Protein AF-A0A6P0T816-F1 (afdb_monomer)

Secondary structure (DSSP, 8-state):
--------------TTTHHHHHHS--SHHHHHS-HHHHHHHHHHHHHHHHS----------HHHHHHHHHHHHHHTTSS---S--HHHHHHHHT--HHHHHHHHHHHHHHHHHHHT--

Foldseek 3Di:
DDPDDDDDDDDDDCVPNQVCLCPVDDDPVSVPDDSVVSVVVVVVVVCVVVPPDPPPPDPDDPVLVVLVVVVVCVLVVVDDDPPDDLVNSCVSVVHDSVVSVVSSVVSVVVVVVVVVVD

Solvent-accessible surface area (backbone atoms only — not comparable to full-atom values): 7554 Å² total; per-residue (Å²): 135,84,80,79,78,79,78,85,82,83,90,76,92,52,86,87,44,56,67,54,67,67,60,73,53,88,50,71,69,62,66,71,50,55,69,72,57,52,51,48,51,56,48,53,56,50,47,61,72,65,46,74,74,82,74,76,81,73,86,70,52,73,66,55,51,50,51,52,50,54,49,49,33,45,75,70,60,78,37,81,86,84,78,77,50,67,59,61,51,18,64,73,70,76,42,58,54,66,59,54,50,50,52,52,49,52,58,49,53,52,51,58,53,57,65,73,74,110

Nearest PDB structures (foldseek):
  5zjt-assembly1_B  TM=5.105E-01  e=6.336E+00  Drosophila melanogaster
  1x2n-assembly1_A  TM=4.349E-01  e=3.938E+00  Homo sapiens
  4uus-assembly2_F  TM=4.353E-01  e=5.301E+00  Drosophila melanogaster
  6fqp-assembly1_B  TM=4.776E-01  e=8.037E+00  Homo sapiens

pLDDT: mean 77.01, std 13.69, range [40.81, 94.81]

Sequence (118 aa):
MVKKQQVERTTVPIEGLKERIETCRSDSAWKALAISQKCRILIEERLDEIAPEPHQIVELERDQLNQITEFLKLLMGTRKRNGISLVEVASLLGIEVEDLNALQKYVRDCRQSEEKVK

Structure (mmCIF, N/CA/C/O backbone):
data_AF-A0A6P0T816-F1
#
_entry.id   AF-A0A6P0T816-F1
#
loop_
_atom_site.group_PDB
_atom_site.id
_atom_site.type_symbol
_atom_site.label_atom_id
_atom_site.label_alt_id
_atom_site.label_comp_id
_atom_site.label_asym_id
_atom_site.label_entity_id
_atom_site.la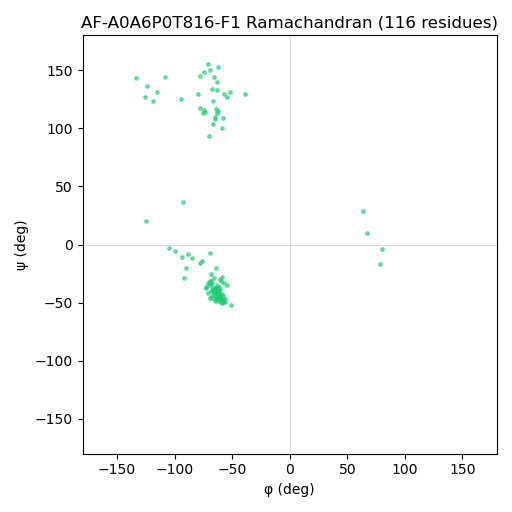bel_seq_id
_atom_site.pdbx_PDB_ins_code
_atom_site.Cartn_x
_atom_site.Cartn_y
_atom_site.Cartn_z
_atom_site.occupancy
_atom_site.B_iso_or_equiv
_atom_site.auth_seq_id
_atom_site.auth_comp_id
_atom_site.auth_asym_id
_atom_site.auth_atom_id
_atom_site.pdbx_PDB_model_num
ATOM 1 N N . MET A 1 1 ? -2.385 29.343 27.377 1.00 40.81 1 MET A N 1
ATOM 2 C CA . MET A 1 1 ? -3.752 28.861 27.074 1.00 40.81 1 MET A CA 1
ATOM 3 C C . MET A 1 1 ? -3.645 27.744 26.047 1.00 40.81 1 MET A C 1
ATOM 5 O O . MET A 1 1 ? -3.234 28.013 24.927 1.00 40.81 1 MET A O 1
ATOM 9 N N . VAL A 1 2 ? -3.922 26.496 26.429 1.00 45.12 2 VAL A N 1
ATOM 10 C CA . VAL A 1 2 ? -3.880 25.352 25.502 1.00 45.12 2 VAL A CA 1
ATOM 11 C C . VAL A 1 2 ? -5.155 25.387 24.658 1.00 45.12 2 VAL A C 1
ATOM 13 O O . VAL A 1 2 ? -6.255 25.319 25.208 1.00 45.12 2 VAL A O 1
ATOM 16 N N . LYS A 1 3 ? -5.026 25.550 23.336 1.00 48.62 3 LYS A N 1
ATOM 17 C CA . LYS A 1 3 ? -6.161 25.460 22.405 1.00 48.62 3 LYS A CA 1
ATOM 18 C C . LYS A 1 3 ? -6.717 24.035 22.474 1.00 48.62 3 LYS A C 1
ATOM 20 O O . LYS A 1 3 ? -6.029 23.094 22.092 1.00 48.62 3 LYS A O 1
ATOM 25 N N . LYS A 1 4 ? -7.944 23.870 22.978 1.00 52.47 4 LYS A N 1
ATOM 26 C CA . LYS A 1 4 ? -8.675 22.599 22.881 1.00 52.47 4 LYS A CA 1
ATOM 2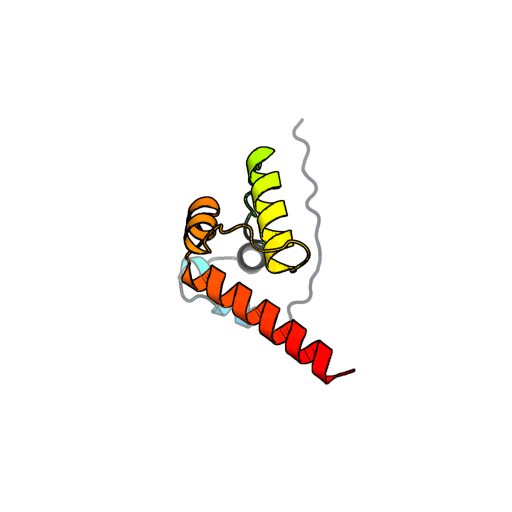7 C C . LYS A 1 4 ? -8.946 22.336 21.402 1.00 52.47 4 LYS A C 1
ATOM 29 O O . LYS A 1 4 ? -9.747 23.039 20.794 1.00 52.47 4 LYS A O 1
ATOM 34 N N . GLN A 1 5 ? -8.238 21.370 20.830 1.00 62.28 5 GLN A N 1
ATOM 35 C CA . GLN A 1 5 ? -8.460 20.907 19.467 1.00 62.28 5 GLN A CA 1
ATOM 36 C C . GLN A 1 5 ? -9.867 20.297 19.411 1.00 62.28 5 GLN A C 1
ATOM 38 O O . GLN A 1 5 ? -10.187 19.376 20.164 1.00 62.28 5 GLN A O 1
ATOM 43 N N . GLN A 1 6 ? -10.745 20.901 18.617 1.00 61.31 6 GLN A N 1
ATOM 44 C CA . GLN A 1 6 ? -12.137 20.492 18.512 1.00 61.31 6 GLN A CA 1
ATOM 45 C C . GLN A 1 6 ? -12.183 19.193 17.702 1.00 61.31 6 GLN A C 1
ATOM 47 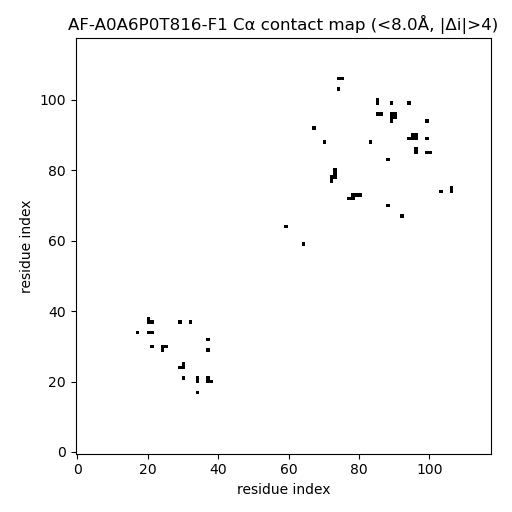O O . GLN A 1 6 ? -11.763 19.164 16.551 1.00 61.31 6 GLN A O 1
ATOM 52 N N . VAL A 1 7 ? -12.614 18.104 18.336 1.00 76.38 7 VAL A N 1
ATOM 53 C CA . VAL A 1 7 ? -12.713 16.789 17.692 1.00 76.38 7 VAL A CA 1
ATOM 54 C C . VAL A 1 7 ? -13.942 16.798 16.786 1.00 76.38 7 VAL A C 1
ATOM 56 O O . VAL A 1 7 ? -15.064 16.887 17.291 1.00 76.38 7 VAL A O 1
ATOM 59 N N . GLU A 1 8 ? -13.747 16.725 15.470 1.00 81.81 8 GLU A N 1
ATOM 60 C CA . GLU A 1 8 ? -14.841 16.489 14.524 1.00 81.81 8 GLU A CA 1
ATOM 61 C C . GLU A 1 8 ? -15.458 15.110 14.781 1.00 81.81 8 GLU A C 1
ATOM 63 O O . GLU A 1 8 ? -14.757 14.118 14.988 1.00 81.81 8 GLU A O 1
ATOM 68 N N . ARG A 1 9 ? -16.792 15.055 14.830 1.00 82.81 9 ARG A N 1
ATOM 69 C CA . ARG A 1 9 ? -17.543 13.827 15.106 1.00 82.81 9 ARG A CA 1
ATOM 70 C C . ARG A 1 9 ? -18.422 13.518 13.910 1.00 82.81 9 ARG A C 1
ATOM 72 O O . ARG A 1 9 ? -19.283 14.318 13.560 1.00 82.81 9 ARG A O 1
ATOM 79 N N . THR A 1 10 ? -18.251 12.323 13.366 1.00 84.69 10 THR A N 1
ATOM 80 C CA . THR A 1 10 ? -19.093 11.782 12.299 1.00 84.69 10 THR A CA 1
ATOM 81 C C . THR A 1 10 ? -19.838 10.573 12.841 1.00 84.69 10 THR A C 1
ATOM 83 O O . THR A 1 10 ? -19.240 9.708 13.481 1.00 84.69 10 THR A O 1
ATOM 86 N N . THR A 1 11 ? -21.152 10.524 12.621 1.00 88.81 11 THR A N 1
ATOM 87 C CA . THR A 1 11 ? -21.980 9.377 13.017 1.00 88.81 11 THR A CA 1
ATOM 88 C C . THR A 1 11 ? -22.110 8.440 11.829 1.00 88.81 11 THR A C 1
ATOM 90 O O . THR A 1 11 ? -22.522 8.871 10.756 1.00 88.81 11 THR A O 1
ATOM 93 N N . VAL A 1 12 ? -21.761 7.170 12.023 1.00 86.31 12 VAL A N 1
ATOM 94 C CA . VAL A 1 12 ? -21.826 6.140 10.983 1.00 86.31 12 VAL A CA 1
ATOM 95 C C . VAL A 1 12 ? -22.654 4.966 11.512 1.00 86.31 12 VAL A C 1
ATOM 97 O O . VAL A 1 12 ? -22.348 4.475 12.602 1.00 86.31 12 VAL A O 1
ATOM 100 N N . PRO A 1 13 ? -23.698 4.521 10.790 1.00 90.25 13 PRO A N 1
ATOM 101 C CA . PRO A 1 13 ? -24.436 3.313 11.144 1.00 90.25 13 PRO A CA 1
ATOM 102 C C . PRO A 1 13 ? -23.548 2.078 10.950 1.00 90.25 13 PRO A C 1
ATOM 104 O O . PRO A 1 13 ? -22.863 1.946 9.937 1.00 90.25 13 PRO A O 1
ATOM 107 N N . ILE A 1 14 ? -23.540 1.183 11.940 1.00 88.25 14 ILE A N 1
ATOM 108 C CA . ILE A 1 14 ? -22.693 -0.024 11.957 1.00 88.25 14 ILE A CA 1
ATOM 109 C C . ILE A 1 14 ? -23.506 -1.313 12.140 1.00 88.25 14 ILE A C 1
ATOM 111 O O . ILE A 1 14 ? -22.962 -2.337 12.574 1.00 88.25 14 ILE A O 1
ATOM 115 N N . GLU A 1 15 ? -24.811 -1.287 11.844 1.00 89.56 15 GLU A N 1
ATOM 116 C CA . GLU A 1 15 ? -25.643 -2.491 11.834 1.00 89.56 15 GLU A CA 1
ATOM 117 C C . GLU A 1 15 ? -24.997 -3.591 10.966 1.00 89.56 15 GLU A C 1
ATOM 119 O O . GLU A 1 15 ? -24.529 -3.350 9.856 1.00 89.56 15 GLU A O 1
ATOM 124 N N . GLY A 1 16 ? -24.902 -4.811 11.505 1.00 88.50 16 GLY A N 1
ATOM 125 C CA . GLY A 1 16 ? -24.256 -5.957 10.843 1.00 88.50 16 GLY A CA 1
ATOM 126 C C . GLY A 1 16 ? -22.718 -5.974 10.881 1.00 88.50 16 GLY A C 1
ATOM 127 O O . GLY A 1 16 ? -22.117 -7.031 10.695 1.00 88.50 16 GLY A O 1
ATOM 128 N N . LEU A 1 17 ? -22.059 -4.849 11.180 1.00 91.31 17 LEU A N 1
ATOM 129 C CA . LEU A 1 17 ? -20.598 -4.786 11.339 1.00 91.31 17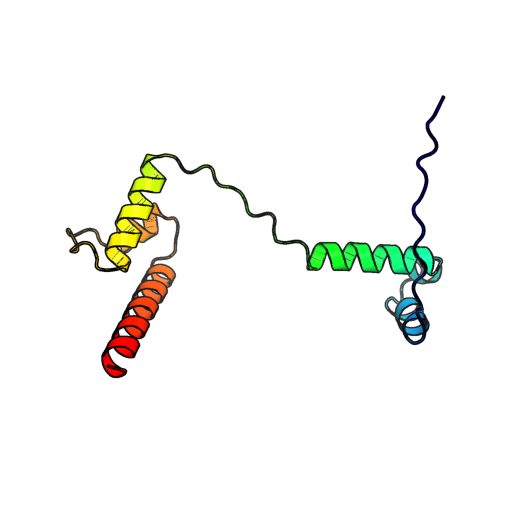 LEU A CA 1
ATOM 130 C C . LEU A 1 17 ? -20.159 -4.992 12.789 1.00 91.31 17 LEU A C 1
ATOM 132 O O . LEU A 1 17 ? -19.078 -5.522 13.029 1.00 91.31 17 LEU A O 1
ATOM 136 N N . LYS A 1 18 ? -21.003 -4.615 13.754 1.00 91.94 18 LYS A N 1
ATOM 137 C CA . LYS A 1 18 ? -20.684 -4.667 15.188 1.00 91.94 18 LYS A CA 1
ATOM 138 C C . LYS A 1 18 ? -20.142 -6.024 15.647 1.00 91.94 18 LYS A C 1
ATOM 140 O O . LYS A 1 18 ? -19.078 -6.076 16.248 1.00 91.94 18 LYS A O 1
ATOM 145 N N . GLU A 1 19 ? -20.844 -7.114 15.350 1.00 92.00 19 GLU A N 1
ATOM 146 C CA . GLU A 1 19 ? -20.430 -8.458 15.776 1.00 92.00 19 GLU A CA 1
ATOM 147 C C . GLU A 1 19 ? -19.098 -8.874 15.142 1.00 92.00 19 GLU A C 1
ATOM 149 O O . GLU A 1 19 ? -18.218 -9.409 15.818 1.00 92.00 19 GLU A O 1
ATOM 154 N N . ARG A 1 20 ? -18.909 -8.543 13.861 1.00 94.19 20 ARG A N 1
ATOM 155 C CA . ARG A 1 20 ? -17.659 -8.800 13.138 1.00 94.19 20 ARG A CA 1
ATOM 156 C C . ARG A 1 20 ? -16.491 -8.023 13.744 1.00 94.19 20 ARG A C 1
ATOM 158 O O . ARG A 1 20 ? -15.412 -8.579 13.884 1.00 94.19 20 ARG A O 1
ATOM 165 N N . ILE A 1 21 ? -16.704 -6.766 14.136 1.00 93.75 21 ILE A N 1
ATOM 166 C CA . ILE A 1 21 ? -15.684 -5.927 14.788 1.00 93.75 21 ILE A CA 1
ATOM 167 C C . ILE A 1 21 ? -15.324 -6.481 16.175 1.00 93.75 21 ILE A C 1
ATOM 169 O O . ILE A 1 21 ? -14.156 -6.509 16.557 1.00 93.75 21 ILE A O 1
ATOM 173 N N . GLU A 1 22 ? -16.309 -6.951 16.938 1.00 92.31 22 GLU A N 1
ATOM 174 C CA . GLU A 1 22 ? -16.079 -7.508 18.276 1.00 92.31 22 GLU A CA 1
ATOM 175 C C . GLU A 1 22 ? -15.296 -8.828 18.242 1.00 92.31 22 GLU A C 1
ATOM 177 O O . GLU A 1 22 ? -14.493 -9.086 19.139 1.00 92.31 22 GLU A O 1
ATOM 182 N N . THR A 1 23 ? -15.497 -9.637 17.197 1.00 93.00 23 THR A N 1
ATOM 183 C CA . THR A 1 23 ? -14.962 -11.005 17.086 1.00 93.00 23 THR A CA 1
ATOM 184 C C . THR A 1 23 ? -13.776 -11.155 16.134 1.00 93.00 23 THR A C 1
ATOM 186 O O . THR A 1 23 ? -13.216 -12.246 16.046 1.00 93.00 23 THR A O 1
ATOM 189 N N . CYS A 1 24 ? -13.346 -10.092 15.444 1.00 92.31 24 CYS A N 1
ATOM 190 C CA . CYS A 1 24 ? -12.282 -10.191 14.438 1.00 92.31 24 CYS A CA 1
ATOM 191 C C . CYS A 1 24 ? -10.913 -10.596 15.004 1.00 92.31 24 CYS A C 1
ATOM 193 O O . CYS A 1 24 ? -10.075 -11.085 14.248 1.00 92.31 24 CYS A O 1
ATOM 195 N N . ARG A 1 25 ? -10.677 -10.417 16.310 1.00 93.75 25 ARG A N 1
ATOM 196 C CA . ARG A 1 25 ? -9.461 -10.875 16.989 1.00 93.75 25 ARG A CA 1
ATOM 197 C C . ARG A 1 25 ? -9.797 -11.588 18.289 1.00 93.75 25 ARG A C 1
ATOM 199 O O . ARG A 1 25 ? -10.725 -11.219 19.010 1.00 93.75 25 ARG A O 1
ATOM 206 N N . SER A 1 26 ? -9.030 -12.631 18.585 1.00 91.19 26 SER A N 1
ATOM 207 C CA . SER A 1 26 ? -9.262 -13.513 19.731 1.00 91.19 26 SER A CA 1
ATOM 208 C C . SER A 1 26 ? -8.481 -13.122 20.9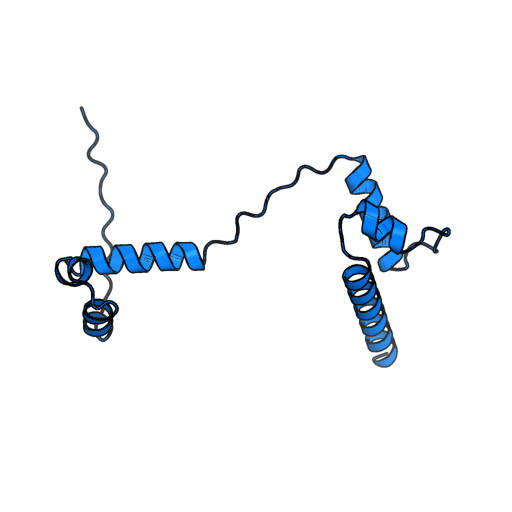87 1.00 91.19 26 SER A C 1
ATOM 210 O O . SER A 1 26 ? -8.745 -13.689 22.054 1.00 91.19 26 SER A O 1
ATOM 212 N N . ASP A 1 27 ? -7.531 -12.193 20.877 1.00 94.31 27 ASP A N 1
ATOM 213 C CA . ASP A 1 27 ? -6.636 -11.811 21.964 1.00 94.31 27 ASP A CA 1
ATOM 214 C C . ASP A 1 27 ? -7.350 -11.017 23.072 1.00 94.31 27 ASP A C 1
ATOM 216 O O . ASP A 1 27 ? -8.412 -10.412 22.893 1.00 94.31 27 ASP A O 1
ATOM 220 N N . SER A 1 28 ? -6.778 -11.074 24.275 1.00 90.62 28 SER A N 1
ATOM 221 C CA . SER A 1 28 ? -7.349 -10.437 25.464 1.00 90.62 28 SER A CA 1
ATOM 222 C C . SER A 1 28 ? -7.300 -8.912 25.395 1.00 90.62 28 SER A C 1
ATOM 224 O O . SER A 1 28 ? -8.213 -8.264 25.910 1.00 90.62 28 SER A O 1
ATOM 226 N N . ALA A 1 29 ? -6.286 -8.342 24.737 1.00 92.50 29 ALA A N 1
ATOM 227 C CA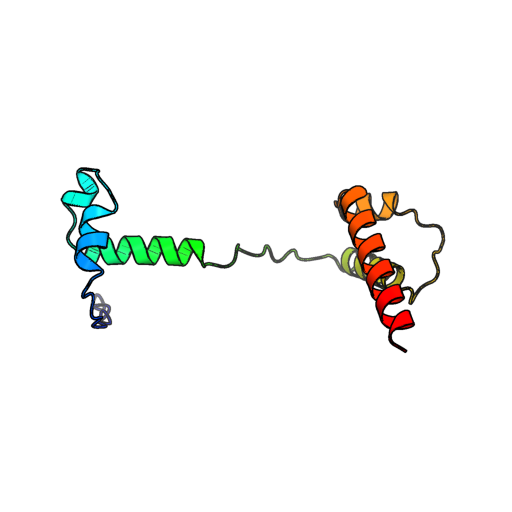 . ALA A 1 29 ? -6.177 -6.904 24.535 1.00 92.50 29 ALA A CA 1
ATOM 228 C C . ALA A 1 29 ? -7.328 -6.393 23.660 1.00 92.50 29 ALA A C 1
ATOM 230 O O . ALA A 1 29 ? -7.998 -5.437 24.045 1.00 92.50 29 ALA A O 1
ATOM 231 N N . TRP A 1 30 ? -7.650 -7.080 22.561 1.00 94.81 30 TRP A N 1
ATOM 232 C CA . TRP A 1 30 ? -8.785 -6.738 21.709 1.00 94.81 30 TRP A CA 1
ATOM 233 C C . TRP A 1 30 ? -10.108 -6.786 22.464 1.00 94.81 30 TRP A C 1
ATOM 235 O O . TRP A 1 30 ? -10.894 -5.842 22.411 1.00 94.81 30 TRP A O 1
ATOM 245 N N . LYS A 1 31 ? -10.356 -7.853 23.227 1.00 92.50 31 LYS A N 1
ATOM 246 C CA . LYS A 1 31 ? -11.600 -8.004 24.000 1.00 92.50 31 LYS A CA 1
ATOM 247 C C . LYS A 1 31 ? -11.806 -6.898 25.038 1.00 92.50 31 LYS A C 1
ATOM 249 O O . LYS A 1 31 ? -12.950 -6.555 25.314 1.00 92.50 31 LYS A O 1
ATOM 254 N N . ALA A 1 32 ? -10.728 -6.332 25.578 1.00 93.56 32 ALA A N 1
ATOM 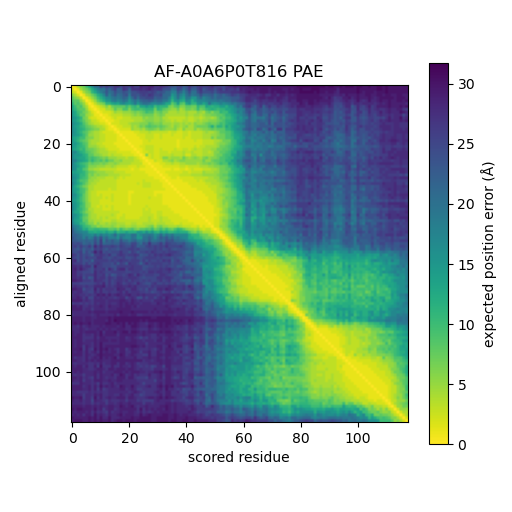255 C CA . ALA A 1 32 ? -10.790 -5.249 26.557 1.00 93.56 32 ALA A CA 1
ATOM 256 C C . ALA A 1 32 ? -11.080 -3.864 25.942 1.00 93.56 32 ALA A C 1
ATOM 258 O O . ALA A 1 32 ? -11.440 -2.937 26.670 1.00 93.56 32 ALA A O 1
ATOM 259 N N . LEU A 1 33 ? -10.923 -3.693 24.624 1.00 94.44 33 LEU A N 1
ATOM 260 C CA . LEU A 1 33 ? -11.115 -2.403 23.961 1.00 94.44 33 LEU A CA 1
ATOM 261 C C . LEU A 1 33 ? -12.597 -2.070 23.756 1.00 94.44 33 LEU A C 1
ATOM 263 O O . LEU A 1 33 ? -13.417 -2.923 23.422 1.00 94.44 33 LEU A O 1
ATOM 267 N N . ALA A 1 34 ? -12.925 -0.783 23.870 1.00 94.00 34 ALA A N 1
ATOM 268 C CA . ALA A 1 34 ? -14.227 -0.269 23.463 1.00 94.00 34 ALA A CA 1
ATOM 269 C C . ALA A 1 34 ? -14.383 -0.315 21.934 1.00 94.00 34 ALA A C 1
ATOM 271 O O . ALA A 1 34 ? -13.417 -0.107 21.197 1.00 94.00 34 ALA A O 1
ATOM 272 N N . ILE A 1 35 ? -15.617 -0.484 21.451 1.00 90.88 35 ILE A N 1
ATOM 273 C CA . ILE A 1 35 ? -15.916 -0.565 20.012 1.00 90.88 35 ILE A CA 1
ATOM 274 C C . ILE A 1 35 ? -15.387 0.630 19.207 1.00 90.88 35 ILE A C 1
ATOM 276 O O . ILE A 1 35 ? -14.917 0.461 18.091 1.00 90.88 35 ILE A O 1
ATOM 280 N N . SER A 1 36 ? -15.385 1.835 19.783 1.00 90.44 36 SER A N 1
ATOM 281 C CA . SER A 1 36 ? -14.845 3.032 19.129 1.00 90.44 36 SER A CA 1
ATOM 282 C C . SER A 1 36 ? -13.338 2.942 18.877 1.00 90.44 36 SER A C 1
ATOM 284 O O . SER A 1 36 ? -12.871 3.382 17.830 1.00 90.44 36 SER A O 1
ATOM 286 N N . GLN A 1 37 ? -12.585 2.346 19.806 1.00 93.00 37 GLN A N 1
ATOM 287 C CA . GLN A 1 37 ? -11.149 2.102 19.647 1.00 93.00 37 GLN A CA 1
ATOM 288 C C . GLN A 1 37 ? -10.898 1.005 18.615 1.00 93.00 37 GLN A C 1
ATOM 290 O O . GLN A 1 37 ? -10.040 1.165 17.756 1.00 93.00 37 GLN A O 1
ATOM 295 N N . LYS A 1 38 ? -11.703 -0.063 18.640 1.00 94.69 38 LYS A N 1
ATOM 296 C CA . LYS A 1 38 ? -11.650 -1.129 17.631 1.00 94.69 38 LYS A CA 1
ATOM 297 C C . LYS A 1 38 ? -11.877 -0.582 16.224 1.00 94.69 38 LYS A C 1
ATOM 299 O O . LYS A 1 38 ? -11.077 -0.844 15.336 1.00 94.69 38 LYS A O 1
ATOM 304 N N . CYS A 1 39 ? -12.925 0.226 16.034 1.00 92.88 39 CYS A N 1
ATOM 305 C CA . CYS A 1 39 ? -13.202 0.882 14.756 1.00 92.88 39 CYS A CA 1
ATOM 306 C C . CYS A 1 39 ? -12.027 1.750 14.308 1.00 92.88 39 CYS A C 1
ATOM 308 O O . CYS A 1 39 ? -11.645 1.690 13.147 1.00 92.88 39 CYS A O 1
ATOM 310 N N . ARG A 1 40 ? -11.444 2.535 15.221 1.00 92.12 40 ARG A N 1
ATOM 311 C CA . ARG A 1 40 ? -10.297 3.386 14.907 1.00 92.12 40 ARG A CA 1
ATOM 312 C C . ARG A 1 40 ? -9.102 2.573 14.409 1.00 92.12 40 ARG A C 1
ATOM 314 O O . ARG A 1 40 ? -8.583 2.898 13.353 1.00 92.12 40 ARG A O 1
ATOM 321 N N . ILE A 1 41 ? -8.732 1.510 15.123 1.00 94.62 41 ILE A N 1
ATOM 322 C CA . ILE A 1 41 ? -7.607 0.639 14.750 1.00 94.62 41 ILE A CA 1
ATOM 323 C C . ILE A 1 41 ? -7.842 0.016 13.371 1.00 94.62 41 ILE A C 1
ATOM 325 O O . ILE A 1 41 ? -6.977 0.095 12.511 1.00 94.62 41 ILE A O 1
ATOM 329 N N . LEU A 1 42 ? -9.034 -0.539 13.129 1.00 94.69 42 LEU A N 1
ATOM 330 C CA . LEU A 1 42 ? -9.359 -1.156 11.836 1.00 94.69 42 LEU A CA 1
ATOM 331 C C . LEU A 1 42 ? -9.344 -0.147 10.682 1.00 94.69 42 LEU A C 1
ATOM 333 O O . LEU A 1 42 ? -8.986 -0.498 9.563 1.00 94.69 42 LEU A O 1
ATOM 337 N N . ILE A 1 43 ? -9.762 1.096 10.936 1.00 93.50 43 ILE A N 1
ATOM 338 C CA . ILE A 1 43 ? -9.702 2.166 9.937 1.00 93.50 43 ILE A CA 1
ATOM 339 C C . ILE A 1 43 ? -8.248 2.551 9.662 1.00 93.50 43 ILE A C 1
ATOM 341 O O . ILE A 1 43 ? -7.893 2.670 8.498 1.00 93.50 43 ILE A O 1
ATOM 345 N N . GLU A 1 44 ? -7.423 2.730 10.696 1.00 94.19 44 GLU A N 1
ATOM 346 C CA . GLU A 1 44 ? -5.997 3.059 10.551 1.00 94.19 44 GLU A CA 1
ATOM 347 C C . GLU A 1 44 ? -5.271 1.973 9.743 1.00 94.19 44 GLU A C 1
ATOM 349 O O . GLU A 1 44 ? -4.684 2.277 8.711 1.00 94.19 44 GLU A O 1
ATOM 354 N N . GLU A 1 45 ? -5.444 0.701 10.103 1.00 93.38 45 GLU A N 1
ATOM 355 C CA . GLU A 1 45 ? -4.865 -0.427 9.362 1.00 93.38 45 GLU A CA 1
ATOM 356 C C . GLU A 1 45 ? -5.337 -0.468 7.905 1.00 93.38 45 GLU A C 1
ATOM 358 O O . GLU A 1 45 ? -4.545 -0.675 6.988 1.00 93.38 45 GLU A O 1
ATOM 363 N N . ARG A 1 46 ? -6.631 -0.226 7.660 1.00 93.94 46 ARG A N 1
ATOM 364 C CA . ARG A 1 46 ? -7.154 -0.222 6.293 1.00 93.94 46 ARG A CA 1
ATOM 365 C C . ARG A 1 46 ? -6.645 0.970 5.484 1.00 93.94 46 ARG A C 1
ATOM 367 O O . ARG A 1 46 ? -6.486 0.849 4.272 1.00 93.94 46 ARG A O 1
ATOM 374 N N . LEU A 1 47 ? -6.421 2.115 6.123 1.00 91.19 47 LEU A N 1
ATOM 375 C CA . LEU A 1 47 ? -5.809 3.272 5.478 1.00 91.19 47 LEU A CA 1
ATOM 376 C C . LEU A 1 47 ? -4.355 2.985 5.118 1.00 91.19 47 LEU A C 1
ATOM 378 O O . LEU A 1 47 ? -3.963 3.350 4.017 1.00 91.19 47 LEU A O 1
ATOM 382 N N . ASP A 1 48 ? -3.609 2.285 5.969 1.00 89.94 48 ASP A N 1
ATOM 383 C CA . ASP A 1 48 ? -2.235 1.870 5.670 1.00 89.94 48 ASP A CA 1
ATOM 384 C C . ASP A 1 48 ? -2.180 0.876 4.497 1.00 89.94 48 ASP A C 1
ATOM 386 O O . ASP A 1 48 ? -1.310 0.983 3.640 1.00 89.94 48 ASP A O 1
ATOM 390 N N . GLU A 1 49 ? -3.148 -0.041 4.388 1.00 87.50 49 GLU A N 1
ATOM 391 C CA . GLU A 1 49 ? -3.256 -0.961 3.243 1.00 87.50 49 GLU A CA 1
ATOM 392 C C . GLU A 1 49 ? -3.643 -0.274 1.921 1.00 87.50 49 GLU A C 1
ATOM 394 O O . GLU A 1 49 ? -3.315 -0.771 0.844 1.00 87.50 49 GLU A O 1
ATOM 399 N N . ILE A 1 50 ? -4.432 0.807 1.981 1.00 88.81 50 ILE A N 1
ATOM 400 C CA . ILE A 1 50 ? -4.876 1.561 0.793 1.00 88.81 50 ILE A CA 1
ATOM 401 C C . ILE A 1 50 ? -3.886 2.679 0.451 1.00 88.81 50 ILE A C 1
ATOM 403 O O . ILE A 1 50 ? -3.898 3.180 -0.678 1.00 88.81 50 ILE A O 1
ATOM 407 N N . ALA A 1 51 ? -3.054 3.096 1.407 1.00 81.38 51 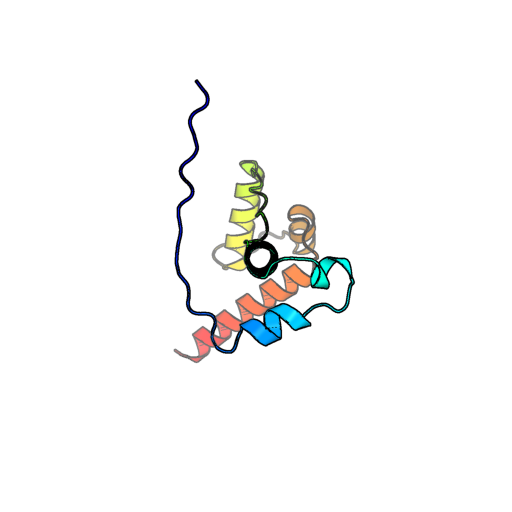ALA A N 1
ATOM 408 C CA . ALA A 1 51 ? -2.064 4.128 1.192 1.00 81.38 51 ALA A CA 1
ATOM 409 C C . ALA A 1 51 ? -1.199 3.723 -0.009 1.00 81.38 51 ALA A C 1
ATOM 411 O O . ALA A 1 51 ? -0.690 2.601 -0.050 1.00 81.38 51 ALA A O 1
ATOM 412 N N . PRO A 1 52 ? -1.054 4.597 -1.020 1.00 71.88 52 PRO A N 1
ATOM 413 C CA . PRO A 1 52 ? -0.115 4.323 -2.088 1.00 71.88 52 PRO A CA 1
ATOM 414 C C . PRO A 1 52 ? 1.255 4.131 -1.441 1.00 71.88 52 PRO A C 1
ATOM 416 O O . PRO A 1 52 ? 1.667 4.975 -0.640 1.00 71.88 52 PRO A O 1
ATOM 419 N N . GLU A 1 53 ? 1.937 3.035 -1.793 1.00 69.12 53 GLU A N 1
ATOM 420 C CA . GLU A 1 53 ? 3.356 2.839 -1.484 1.00 69.12 53 GLU A CA 1
ATOM 421 C C . GLU A 1 53 ? 4.061 4.188 -1.662 1.00 69.12 53 GLU A C 1
ATOM 423 O O . GLU A 1 53 ? 3.813 4.853 -2.681 1.00 69.12 53 GLU A O 1
ATOM 428 N N . PRO A 1 54 ? 4.857 4.661 -0.690 1.00 56.97 54 PRO A N 1
ATOM 429 C CA . PRO A 1 54 ? 5.552 5.926 -0.825 1.00 56.97 54 PRO A CA 1
ATOM 430 C C . PRO A 1 54 ? 6.435 5.824 -2.065 1.00 56.97 54 PRO A C 1
ATOM 432 O O . PRO A 1 54 ? 7.493 5.198 -2.046 1.00 56.97 54 PRO A O 1
ATOM 435 N N . HIS A 1 55 ? 5.969 6.404 -3.172 1.00 51.78 55 HIS A N 1
ATOM 436 C CA . HIS A 1 55 ? 6.732 6.435 -4.402 1.00 51.78 55 HIS A CA 1
ATOM 437 C C . HIS A 1 55 ? 7.948 7.280 -4.064 1.00 51.78 55 HIS A C 1
ATOM 439 O O . HIS A 1 55 ? 7.822 8.480 -3.809 1.00 51.78 55 HIS A O 1
ATOM 445 N N . GLN A 1 56 ? 9.114 6.644 -3.986 1.00 53.88 56 GLN A N 1
ATOM 446 C CA . GLN A 1 56 ? 10.359 7.378 -3.896 1.00 53.88 56 GLN A CA 1
ATOM 447 C C . GLN A 1 56 ? 10.413 8.262 -5.137 1.00 53.88 56 GLN A C 1
ATOM 449 O O . GLN A 1 56 ? 10.534 7.774 -6.260 1.00 53.88 56 GLN A O 1
ATOM 454 N N . ILE A 1 57 ? 10.252 9.568 -4.941 1.00 54.53 57 ILE A N 1
ATOM 455 C CA . ILE A 1 57 ? 10.546 10.537 -5.985 1.00 54.53 57 ILE A CA 1
ATOM 456 C C . ILE A 1 57 ? 12.065 10.513 -6.107 1.00 54.53 57 ILE A C 1
ATOM 458 O O . ILE A 1 57 ? 12.773 11.143 -5.327 1.00 54.53 57 ILE A O 1
ATOM 462 N N . VAL A 1 58 ? 12.560 9.694 -7.030 1.00 60.81 58 VAL A N 1
ATOM 463 C CA . VAL A 1 58 ? 13.975 9.665 -7.378 1.00 60.81 58 VAL A CA 1
ATOM 464 C C . VAL A 1 58 ? 14.247 10.930 -8.182 1.00 60.81 58 VAL A C 1
ATOM 466 O O . VAL A 1 58 ? 13.709 11.106 -9.277 1.00 60.81 58 VAL A O 1
ATOM 469 N N . GLU A 1 59 ? 15.055 11.834 -7.632 1.00 61.69 59 GLU A N 1
ATOM 470 C CA . GLU A 1 59 ? 15.620 12.932 -8.411 1.00 61.69 59 GLU A CA 1
ATOM 471 C C . GLU A 1 59 ? 16.586 12.333 -9.434 1.00 61.69 59 GLU A C 1
ATOM 473 O O . GLU A 1 59 ? 17.679 11.884 -9.099 1.00 61.69 59 GLU A O 1
ATOM 478 N N . LEU A 1 60 ? 16.146 12.269 -10.690 1.00 66.56 60 LEU A N 1
ATOM 479 C CA . LEU A 1 60 ? 16.990 11.824 -11.790 1.00 66.56 60 LEU A CA 1
ATOM 480 C C . LEU A 1 60 ? 17.891 12.972 -12.227 1.00 66.56 60 LEU A C 1
ATOM 482 O O . LEU A 1 60 ? 17.419 14.071 -12.539 1.00 66.56 60 LEU A O 1
ATOM 486 N N . GLU A 1 61 ? 19.187 12.698 -12.326 1.00 78.75 61 GLU A N 1
ATOM 487 C CA . GLU A 1 61 ? 20.105 13.632 -12.958 1.00 78.75 61 GLU A CA 1
ATOM 488 C C . GLU A 1 61 ? 19.730 13.821 -14.435 1.00 78.75 61 GLU A C 1
ATOM 490 O O . GLU A 1 61 ? 19.169 12.940 -15.097 1.00 78.75 61 GLU A O 1
ATOM 495 N N . ARG A 1 62 ? 20.065 14.988 -14.990 1.00 74.81 62 ARG A N 1
ATOM 496 C CA . ARG A 1 62 ? 19.699 15.350 -16.368 1.00 74.81 62 ARG A CA 1
ATOM 497 C C . ARG A 1 62 ? 20.213 14.338 -17.398 1.00 74.81 62 ARG A C 1
ATOM 499 O O . ARG A 1 62 ? 19.538 14.077 -18.393 1.00 74.81 62 ARG A O 1
ATOM 506 N N . ASP A 1 63 ? 21.369 13.740 -17.133 1.00 72.94 63 ASP A N 1
ATOM 507 C CA . ASP A 1 63 ? 21.968 12.724 -17.994 1.00 72.94 63 ASP A CA 1
ATOM 508 C C . ASP A 1 63 ? 21.226 11.384 -17.918 1.00 72.94 63 ASP A C 1
ATOM 510 O O . ASP A 1 63 ? 21.017 10.748 -18.952 1.00 72.94 63 ASP A O 1
ATOM 514 N N . GLN A 1 64 ? 20.723 10.997 -16.743 1.00 73.31 64 GLN A N 1
ATOM 515 C CA . GLN A 1 64 ? 19.874 9.812 -16.583 1.00 73.31 64 GLN A CA 1
ATOM 516 C C . GLN A 1 64 ? 18.536 9.988 -17.312 1.00 73.31 64 GLN A C 1
ATOM 518 O O . GLN A 1 64 ? 18.089 9.091 -18.028 1.00 73.31 64 GLN A O 1
ATOM 523 N N . LEU A 1 65 ? 17.930 11.177 -17.219 1.00 73.75 65 LEU A N 1
ATOM 524 C CA . LEU A 1 65 ? 16.704 11.502 -17.952 1.00 73.75 65 LEU A CA 1
ATOM 525 C C . LEU A 1 65 ? 16.911 11.429 -19.474 1.00 73.75 65 LEU A C 1
ATOM 527 O O . LEU A 1 65 ? 16.055 10.915 -20.201 1.00 73.75 65 LEU A O 1
ATOM 531 N N . ASN A 1 66 ? 18.062 11.900 -19.962 1.00 73.56 66 ASN A N 1
ATOM 532 C CA . ASN A 1 66 ? 18.430 11.795 -21.373 1.00 73.56 66 ASN A CA 1
ATOM 533 C C . ASN A 1 66 ? 18.601 10.329 -21.804 1.00 73.56 66 ASN A C 1
ATOM 535 O O . ASN A 1 66 ? 18.086 9.940 -22.852 1.00 73.56 66 ASN A O 1
ATOM 539 N N . GLN A 1 67 ? 19.266 9.500 -20.994 1.00 72.31 67 GLN A N 1
ATOM 540 C CA . GLN A 1 67 ? 19.444 8.071 -21.277 1.00 72.31 67 GLN A CA 1
ATOM 541 C C . GLN A 1 67 ? 18.106 7.321 -21.329 1.00 72.31 67 GLN A C 1
ATOM 543 O O . GLN A 1 67 ? 17.854 6.589 -22.289 1.00 72.31 67 GLN A O 1
ATOM 548 N N . ILE A 1 68 ? 17.210 7.564 -20.365 1.00 73.94 68 ILE A N 1
ATOM 549 C CA . ILE A 1 68 ? 15.851 6.998 -20.352 1.00 73.94 68 ILE A CA 1
ATOM 550 C C . ILE A 1 68 ? 15.074 7.447 -21.590 1.00 73.94 68 ILE A C 1
ATOM 552 O O . ILE A 1 68 ? 14.436 6.636 -22.257 1.00 73.94 68 ILE A O 1
ATOM 556 N N . THR A 1 69 ? 15.164 8.727 -21.951 1.00 75.56 69 THR A N 1
ATOM 557 C CA . THR A 1 69 ? 14.498 9.269 -23.141 1.00 75.56 69 THR A CA 1
ATOM 558 C C . THR A 1 69 ? 14.977 8.579 -24.419 1.00 75.56 69 THR A C 1
ATOM 560 O O . THR A 1 69 ? 14.167 8.210 -25.271 1.00 75.56 69 THR A O 1
ATOM 563 N N . GLU A 1 70 ? 16.285 8.371 -24.567 1.00 72.06 70 GLU A N 1
ATOM 564 C CA . GLU A 1 70 ? 16.840 7.675 -25.728 1.00 72.06 70 GLU A CA 1
ATOM 565 C C . GLU A 1 70 ? 16.454 6.197 -25.760 1.00 72.06 70 GLU A C 1
ATOM 567 O O . GLU A 1 70 ? 16.145 5.670 -26.833 1.00 72.06 70 GLU A O 1
ATOM 572 N N . PHE A 1 71 ? 16.379 5.549 -24.599 1.00 71.25 71 PHE A N 1
ATOM 573 C CA . PHE A 1 71 ? 15.874 4.188 -24.491 1.00 71.25 71 PHE A CA 1
ATOM 574 C C . PHE A 1 71 ? 14.393 4.083 -24.883 1.00 71.25 71 PHE A C 1
ATOM 576 O O . PHE A 1 71 ? 14.025 3.215 -25.679 1.00 71.25 71 PHE A O 1
ATOM 583 N N . LEU A 1 72 ? 13.549 5.005 -24.413 1.00 74.12 72 LEU A N 1
ATOM 584 C CA . LEU A 1 72 ? 12.134 5.057 -24.781 1.00 74.12 72 LEU A CA 1
ATOM 585 C C . LEU A 1 72 ? 11.951 5.288 -26.282 1.00 74.12 72 LEU A C 1
ATOM 587 O O . LEU A 1 72 ? 11.141 4.607 -26.902 1.00 74.12 72 LEU A O 1
ATOM 591 N N . LYS A 1 73 ? 12.734 6.173 -26.911 1.00 73.62 73 LYS A N 1
ATOM 592 C CA . LYS A 1 73 ? 12.719 6.344 -28.378 1.00 73.62 73 LYS A CA 1
ATOM 593 C C . LYS A 1 73 ? 13.120 5.065 -29.119 1.00 73.62 73 LYS A C 1
ATOM 595 O O . LYS A 1 73 ? 12.557 4.742 -30.167 1.00 73.62 73 LYS A O 1
ATOM 600 N N . LEU A 1 74 ? 14.073 4.318 -28.567 1.00 72.19 74 LEU A N 1
ATOM 601 C CA . LEU A 1 74 ? 14.505 3.017 -29.076 1.00 72.19 74 LEU A CA 1
ATOM 602 C C . LEU A 1 74 ? 13.392 1.965 -28.995 1.00 72.19 74 LEU A C 1
ATOM 604 O O . LEU A 1 74 ? 13.109 1.294 -29.989 1.00 72.19 74 LEU A O 1
ATOM 608 N N . LEU A 1 75 ? 12.731 1.849 -27.840 1.00 71.00 75 LEU A N 1
ATOM 609 C CA . LEU A 1 75 ? 11.574 0.971 -27.640 1.00 71.00 75 LEU A CA 1
ATOM 610 C C . LEU A 1 75 ? 10.408 1.371 -28.546 1.00 71.00 75 LEU A C 1
ATOM 612 O O . LEU A 1 75 ? 9.806 0.523 -29.206 1.00 71.00 75 LEU A O 1
ATOM 616 N N . MET A 1 76 ? 10.1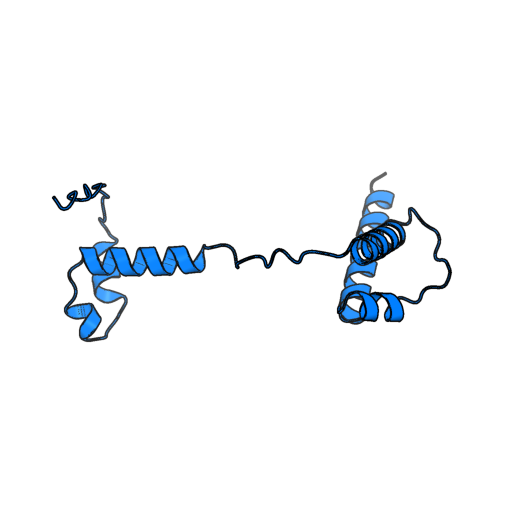25 2.672 -28.641 1.00 69.88 76 MET A N 1
ATOM 617 C CA . MET A 1 76 ? 9.075 3.238 -29.488 1.00 69.88 76 MET A CA 1
ATOM 618 C C . MET A 1 76 ? 9.382 3.135 -30.992 1.00 69.88 76 MET A C 1
ATOM 620 O O . MET A 1 76 ? 8.511 3.393 -31.816 1.00 69.88 76 MET A O 1
ATOM 624 N N . GLY A 1 77 ? 10.585 2.697 -31.379 1.00 67.44 77 GLY A N 1
ATOM 625 C CA . GLY A 1 77 ? 10.985 2.568 -32.782 1.00 67.44 77 GLY A CA 1
ATOM 626 C C . GLY A 1 77 ? 11.106 3.905 -33.517 1.00 67.44 77 GLY A C 1
ATOM 627 O O . GLY A 1 77 ? 11.273 3.914 -34.733 1.00 67.44 77 GLY A O 1
ATOM 628 N N . THR A 1 78 ? 11.050 5.029 -32.797 1.00 69.31 78 THR A N 1
ATOM 629 C CA . THR A 1 78 ? 11.250 6.375 -33.349 1.00 69.31 78 THR A CA 1
ATOM 630 C C . THR A 1 78 ? 12.729 6.667 -33.612 1.00 69.31 78 THR A C 1
ATOM 632 O O . THR A 1 78 ? 13.051 7.595 -34.351 1.00 69.31 78 THR A O 1
ATOM 635 N N . ARG A 1 79 ? 13.641 5.843 -33.070 1.00 63.84 79 ARG A N 1
ATOM 636 C CA . ARG A 1 79 ? 15.082 5.858 -33.356 1.00 63.84 79 ARG A CA 1
ATOM 637 C C . ARG A 1 79 ? 15.561 4.486 -33.850 1.00 63.84 79 ARG A C 1
ATOM 639 O O . ARG A 1 79 ? 15.210 3.455 -33.279 1.00 63.84 79 ARG A O 1
ATOM 646 N N . LYS A 1 80 ? 16.406 4.467 -34.891 1.00 60.56 80 LYS A N 1
ATOM 647 C CA . LYS A 1 80 ? 17.109 3.248 -35.337 1.00 60.56 80 LYS A CA 1
ATOM 648 C C . LYS A 1 80 ? 18.104 2.788 -34.262 1.00 60.56 80 LYS A C 1
ATOM 650 O O . LYS A 1 80 ? 18.725 3.609 -33.593 1.00 60.56 80 LYS A O 1
ATOM 655 N N . ARG A 1 81 ? 18.262 1.470 -34.098 1.00 60.78 81 ARG A N 1
ATOM 656 C CA . ARG A 1 81 ? 19.264 0.884 -33.195 1.00 60.78 81 ARG A CA 1
ATOM 657 C C . ARG A 1 81 ? 20.667 1.263 -33.660 1.00 60.78 81 ARG A C 1
ATOM 659 O O . ARG A 1 81 ? 21.103 0.808 -34.709 1.00 60.78 81 ARG A O 1
ATOM 666 N N . ASN A 1 82 ? 21.374 2.047 -32.850 1.00 60.84 82 ASN A N 1
ATOM 667 C CA . ASN A 1 82 ? 22.760 2.451 -33.101 1.00 60.84 82 ASN A CA 1
ATOM 668 C C . ASN A 1 82 ? 23.768 1.490 -32.436 1.00 60.84 82 ASN A C 1
ATOM 670 O O . ASN A 1 82 ? 24.783 1.928 -31.913 1.00 60.84 82 ASN A O 1
ATOM 674 N N . GLY A 1 83 ? 23.469 0.188 -32.408 1.00 58.38 83 GLY A N 1
ATOM 675 C CA . GLY A 1 83 ? 24.385 -0.836 -31.887 1.00 58.38 83 GLY A CA 1
ATOM 676 C C . GLY A 1 83 ? 24.439 -1.009 -30.364 1.00 58.38 83 GLY A C 1
ATOM 677 O O . GLY A 1 83 ? 25.099 -1.937 -29.920 1.00 58.38 83 GLY A O 1
ATOM 678 N N . ILE A 1 84 ? 23.726 -0.197 -29.572 1.00 60.44 84 ILE A N 1
ATOM 679 C CA . ILE A 1 84 ? 23.632 -0.390 -28.112 1.00 60.44 84 ILE A CA 1
ATOM 680 C C . ILE A 1 84 ? 22.872 -1.691 -27.832 1.00 60.44 84 ILE A C 1
ATOM 682 O O . ILE A 1 84 ? 21.739 -1.876 -28.300 1.00 60.44 84 ILE A O 1
ATOM 686 N N . SER A 1 85 ? 23.507 -2.597 -27.096 1.00 65.62 85 SER A N 1
ATOM 687 C CA . SER A 1 85 ? 22.919 -3.877 -26.718 1.00 65.62 85 SER A CA 1
ATOM 688 C C . SER A 1 85 ? 21.865 -3.684 -25.622 1.00 65.62 85 SER A C 1
ATOM 690 O O . SER A 1 85 ? 21.968 -2.802 -24.775 1.00 65.62 85 SER A O 1
ATOM 692 N N . LEU A 1 86 ? 20.831 -4.529 -25.610 1.00 66.62 86 LEU A N 1
ATOM 693 C CA . LEU A 1 86 ? 19.811 -4.513 -24.547 1.00 66.62 86 LEU A CA 1
ATOM 694 C C . LEU A 1 86 ? 20.417 -4.750 -23.158 1.00 66.62 86 LEU A C 1
ATOM 696 O O . LEU A 1 86 ? 19.887 -4.255 -22.173 1.00 66.62 86 LEU A O 1
ATOM 700 N N . VAL A 1 87 ? 21.538 -5.469 -23.098 1.00 68.69 87 VAL A N 1
ATOM 701 C CA . VAL A 1 87 ? 22.275 -5.761 -21.865 1.00 68.69 87 VAL A CA 1
ATOM 702 C C . VAL A 1 87 ? 22.885 -4.490 -21.274 1.00 68.69 87 VAL A C 1
ATOM 704 O O . VAL A 1 87 ? 22.758 -4.250 -20.078 1.00 68.69 87 VAL A O 1
ATOM 707 N N . GLU A 1 88 ? 23.485 -3.636 -22.107 1.00 66.12 88 GLU A N 1
ATOM 708 C CA . GLU A 1 88 ? 24.032 -2.346 -21.661 1.00 66.12 88 GLU A CA 1
ATOM 709 C C . GLU A 1 88 ? 22.929 -1.417 -21.147 1.00 66.12 88 GLU A C 1
ATOM 711 O O . GLU A 1 88 ? 23.115 -0.727 -20.149 1.00 66.12 88 GLU A O 1
ATOM 716 N N . VAL A 1 89 ? 21.754 -1.435 -21.782 1.00 69.75 89 VAL A N 1
ATOM 717 C CA . VAL A 1 89 ? 20.611 -0.643 -21.310 1.00 69.75 89 VAL A CA 1
ATOM 718 C C . VAL A 1 89 ? 20.070 -1.180 -19.982 1.00 69.75 89 VAL A C 1
ATOM 720 O O . VAL A 1 89 ? 19.834 -0.399 -19.067 1.00 69.75 89 VAL A O 1
ATOM 723 N N . ALA A 1 90 ? 19.908 -2.497 -19.855 1.00 74.56 90 ALA A N 1
ATOM 724 C CA . ALA A 1 90 ? 19.466 -3.140 -18.619 1.00 74.56 90 ALA A CA 1
ATOM 725 C C . ALA A 1 90 ? 20.393 -2.776 -17.445 1.00 74.56 90 ALA A C 1
ATOM 727 O O . ALA A 1 90 ? 19.933 -2.304 -16.406 1.00 74.56 90 ALA A O 1
ATOM 728 N N . SER A 1 91 ? 21.709 -2.860 -17.671 1.00 70.44 91 SER A N 1
ATOM 729 C CA . SER A 1 91 ? 22.725 -2.477 -16.689 1.00 70.44 91 SER A CA 1
ATOM 730 C C . SER A 1 91 ? 22.683 -0.992 -16.312 1.00 70.44 91 SER A C 1
ATOM 732 O O . SER A 1 91 ? 22.905 -0.675 -15.148 1.00 70.44 91 SER A O 1
ATOM 734 N N . LEU A 1 92 ? 22.425 -0.083 -17.259 1.00 67.88 92 LEU A N 1
ATOM 735 C CA . LEU A 1 92 ? 22.327 1.358 -16.983 1.00 67.88 92 LEU A CA 1
ATOM 736 C C . LEU A 1 92 ? 21.066 1.724 -16.197 1.00 67.88 92 LEU A C 1
ATOM 738 O O . LEU A 1 92 ? 21.087 2.655 -15.397 1.00 67.88 92 LEU A O 1
ATOM 742 N N . LEU A 1 93 ? 19.971 1.005 -16.434 1.00 73.00 93 LEU A N 1
ATOM 743 C CA . LEU A 1 93 ? 18.687 1.252 -15.782 1.00 73.00 93 LEU A CA 1
ATOM 744 C C . LEU A 1 93 ? 18.536 0.502 -14.452 1.00 73.00 93 LEU A C 1
ATOM 746 O O . LEU A 1 93 ? 17.566 0.742 -13.740 1.00 73.00 93 LEU A O 1
ATOM 750 N N . GLY A 1 94 ? 19.467 -0.400 -14.123 1.00 75.94 94 GLY A N 1
ATOM 751 C CA . GLY A 1 94 ? 19.348 -1.277 -12.957 1.00 75.94 94 GLY A CA 1
ATOM 752 C C . GLY A 1 94 ? 18.164 -2.242 -13.064 1.00 75.94 94 GLY A C 1
ATOM 753 O O . GLY A 1 94 ? 17.576 -2.603 -12.050 1.00 75.94 94 GLY A O 1
ATOM 754 N N . ILE A 1 95 ? 17.784 -2.613 -14.289 1.00 81.75 95 ILE A N 1
ATOM 755 C CA . ILE A 1 95 ? 16.673 -3.525 -14.579 1.00 81.75 95 ILE A CA 1
ATOM 756 C C . ILE A 1 95 ? 17.269 -4.847 -15.058 1.00 81.75 95 ILE A C 1
ATOM 758 O O . ILE A 1 95 ? 18.257 -4.851 -15.792 1.00 81.75 95 ILE A O 1
ATOM 762 N N . GLU A 1 96 ? 16.653 -5.968 -14.696 1.00 83.56 96 GLU A N 1
ATOM 763 C CA . GLU A 1 96 ? 17.045 -7.269 -15.226 1.00 83.56 96 GLU A CA 1
ATOM 764 C C . GLU A 1 96 ? 16.830 -7.337 -16.747 1.00 83.56 96 GLU A C 1
ATOM 766 O O . GLU A 1 96 ? 15.838 -6.858 -17.307 1.00 83.56 96 GLU A O 1
ATOM 771 N N . VAL A 1 97 ? 17.771 -7.967 -17.452 1.00 77.75 97 VAL A N 1
ATOM 772 C CA . VAL A 1 97 ? 17.715 -8.105 -18.920 1.00 77.75 97 VAL A CA 1
ATOM 773 C C . VAL A 1 97 ? 16.448 -8.856 -19.354 1.00 77.75 97 VAL A C 1
ATOM 775 O O . VAL A 1 97 ? 15.897 -8.601 -20.427 1.00 77.75 97 VAL A O 1
ATOM 778 N N . GLU A 1 98 ? 15.979 -9.778 -18.517 1.00 81.25 98 GLU A N 1
ATOM 779 C CA . GLU A 1 98 ? 14.764 -10.567 -18.720 1.00 81.25 98 GLU A CA 1
ATOM 780 C C . GLU A 1 98 ? 13.511 -9.685 -18.738 1.00 81.25 98 GLU A C 1
ATOM 782 O O . GLU A 1 98 ? 12.722 -9.767 -19.685 1.00 81.25 98 GLU A O 1
ATOM 787 N N . ASP A 1 99 ? 13.389 -8.766 -17.780 1.00 78.44 99 ASP A N 1
ATOM 788 C CA . ASP A 1 99 ? 12.287 -7.803 -17.705 1.00 78.44 99 ASP A CA 1
ATOM 789 C C . ASP A 1 99 ? 12.311 -6.835 -18.892 1.00 78.44 99 ASP A C 1
ATOM 791 O O . ASP A 1 99 ? 11.280 -6.543 -19.507 1.00 78.44 99 ASP A O 1
ATOM 795 N N . LEU A 1 100 ? 13.508 -6.396 -19.294 1.00 79.62 100 LEU A N 1
ATOM 796 C CA . LEU A 1 100 ? 13.677 -5.539 -20.465 1.00 79.62 100 LEU A CA 1
ATOM 797 C C . LEU A 1 100 ? 13.255 -6.244 -21.764 1.00 79.62 100 LEU A C 1
ATOM 799 O O . LEU A 1 100 ? 12.630 -5.640 -22.643 1.00 79.62 100 LEU A O 1
ATOM 803 N N . ASN A 1 101 ? 13.574 -7.534 -21.889 1.00 78.75 101 ASN A N 1
ATOM 804 C CA . ASN A 1 101 ? 13.160 -8.367 -23.015 1.00 78.75 101 ASN A CA 1
ATOM 805 C C . ASN A 1 101 ? 11.647 -8.609 -23.017 1.00 78.75 101 ASN A C 1
ATOM 807 O O . ASN A 1 101 ? 11.028 -8.554 -24.084 1.00 78.75 101 ASN A O 1
ATOM 811 N N . ALA A 1 102 ? 11.043 -8.840 -21.848 1.00 81.25 102 ALA A N 1
ATOM 812 C CA . ALA A 1 102 ? 9.599 -8.992 -21.702 1.00 81.25 102 ALA A CA 1
ATOM 813 C C . ALA A 1 102 ? 8.863 -7.718 -22.142 1.00 81.25 102 ALA A C 1
ATOM 815 O O . ALA A 1 102 ? 7.939 -7.792 -22.956 1.00 81.25 102 ALA A O 1
ATOM 816 N N . LEU A 1 103 ? 9.339 -6.545 -21.708 1.00 81.31 103 LEU A N 1
ATOM 817 C CA . LEU A 1 103 ? 8.809 -5.252 -22.136 1.00 81.31 103 LEU A CA 1
ATOM 818 C C . LEU A 1 103 ? 8.958 -5.055 -23.650 1.00 81.31 103 LEU A C 1
ATOM 820 O O . LEU A 1 103 ? 8.012 -4.642 -24.324 1.00 81.31 103 LEU A O 1
ATOM 824 N N . GLN A 1 104 ? 10.122 -5.390 -24.215 1.00 78.75 104 GLN A N 1
ATOM 825 C CA . GLN A 1 104 ? 10.332 -5.276 -25.656 1.00 78.75 104 GLN A CA 1
ATOM 826 C C . GLN A 1 104 ? 9.382 -6.188 -26.445 1.00 78.75 104 GLN A C 1
ATOM 828 O O . GLN A 1 104 ? 8.854 -5.781 -27.486 1.00 78.75 104 GLN A O 1
ATOM 833 N N . LYS A 1 105 ? 9.179 -7.422 -25.973 1.00 81.31 105 LYS A N 1
ATOM 834 C CA . LYS A 1 105 ? 8.256 -8.380 -26.581 1.00 81.31 105 LYS A CA 1
ATOM 835 C C . LYS A 1 105 ? 6.824 -7.854 -26.526 1.00 81.31 105 LYS A C 1
ATOM 837 O O . LYS A 1 105 ? 6.185 -7.787 -27.567 1.00 81.31 105 LYS A O 1
ATOM 842 N N . TYR A 1 106 ? 6.377 -7.381 -25.365 1.00 82.00 106 TYR A N 1
ATOM 843 C CA . TYR A 1 106 ? 5.046 -6.806 -25.188 1.00 82.00 106 TYR A CA 1
ATOM 844 C C . TYR A 1 106 ? 4.784 -5.637 -26.149 1.00 82.00 106 TYR A C 1
ATOM 846 O O . TYR A 1 106 ? 3.806 -5.645 -26.891 1.00 82.00 106 TYR A O 1
ATOM 854 N N . VAL A 1 107 ? 5.706 -4.670 -26.227 1.00 80.00 107 VAL A N 1
ATOM 855 C CA . VAL A 1 107 ? 5.583 -3.524 -27.146 1.00 80.00 107 VAL A CA 1
ATOM 856 C C . VAL A 1 107 ? 5.522 -3.975 -28.610 1.00 80.00 107 VAL A C 1
ATOM 858 O O . VAL A 1 107 ? 4.783 -3.398 -29.410 1.00 80.00 107 VAL A O 1
ATOM 861 N N . ARG A 1 108 ? 6.292 -5.005 -28.983 1.00 78.50 108 ARG A N 1
ATOM 862 C CA . ARG A 1 108 ? 6.267 -5.572 -30.338 1.00 78.50 108 ARG A CA 1
ATOM 863 C C . ARG A 1 108 ? 4.930 -6.248 -30.636 1.00 78.50 108 ARG A C 1
ATOM 865 O O . ARG A 1 108 ? 4.369 -5.999 -31.701 1.00 78.50 108 ARG A O 1
ATOM 872 N N . ASP A 1 109 ? 4.431 -7.052 -29.706 1.00 82.62 109 ASP A N 1
ATOM 873 C CA . ASP A 1 109 ? 3.168 -7.776 -29.838 1.00 82.62 109 ASP A CA 1
ATOM 874 C C . ASP A 1 109 ? 1.990 -6.790 -29.955 1.00 82.62 109 ASP A C 1
ATOM 876 O O . ASP A 1 109 ? 1.146 -6.944 -30.841 1.00 82.62 109 ASP A O 1
ATOM 880 N N . CYS A 1 110 ? 1.988 -5.703 -29.170 1.00 78.19 110 CYS A N 1
ATOM 881 C CA . CYS A 1 110 ? 1.007 -4.620 -29.292 1.00 78.19 110 CYS A CA 1
ATOM 882 C C . CYS A 1 110 ? 1.015 -3.983 -30.692 1.00 78.19 110 CYS A C 1
ATOM 884 O O . CYS A 1 110 ? -0.042 -3.865 -31.310 1.00 78.19 110 CYS A O 1
ATOM 886 N N . ARG A 1 111 ? 2.184 -3.649 -31.255 1.00 73.00 111 ARG A N 1
ATOM 887 C CA . ARG A 1 111 ? 2.254 -3.081 -32.618 1.00 73.00 111 ARG A CA 1
ATOM 888 C C . ARG A 1 111 ? 1.737 -4.028 -33.689 1.00 73.00 111 ARG A C 1
ATOM 890 O O . ARG A 1 111 ? 1.004 -3.610 -34.577 1.00 73.00 111 ARG A O 1
ATOM 897 N N . GLN A 1 112 ? 2.104 -5.303 -33.596 1.00 74.19 112 GLN A N 1
ATOM 898 C CA . GLN A 1 112 ? 1.637 -6.315 -34.542 1.00 74.19 112 GLN A CA 1
ATOM 899 C C . GLN A 1 112 ? 0.128 -6.553 -34.433 1.00 74.19 112 GLN A C 1
ATOM 901 O O . GLN A 1 112 ? -0.503 -6.932 -35.418 1.00 74.19 112 GLN A O 1
ATOM 906 N N . SER A 1 113 ? -0.459 -6.345 -33.251 1.00 69.69 113 SER A N 1
ATOM 907 C CA . SER A 1 113 ? -1.909 -6.407 -33.070 1.00 69.69 113 SER A CA 1
ATOM 908 C C . SER A 1 113 ? -2.627 -5.202 -33.688 1.00 69.69 113 SER A C 1
ATOM 910 O O . SER A 1 113 ? -3.657 -5.391 -34.327 1.00 69.69 113 SER A O 1
ATOM 912 N N . GLU A 1 114 ? -2.057 -3.995 -33.607 1.00 59.69 114 GLU A N 1
ATOM 913 C CA . GLU A 1 114 ? -2.615 -2.790 -34.240 1.00 59.69 114 GLU A CA 1
ATOM 914 C C . GLU A 1 114 ? -2.512 -2.818 -35.774 1.00 59.69 114 GLU A C 1
ATOM 916 O O . GLU A 1 114 ? -3.426 -2.364 -36.461 1.00 59.69 114 GLU A O 1
ATOM 921 N N . GLU A 1 115 ? -1.442 -3.393 -36.329 1.00 55.16 115 GLU A N 1
ATOM 922 C CA . GLU A 1 115 ? -1.279 -3.577 -37.782 1.00 55.16 115 GLU A CA 1
ATOM 923 C C . GLU A 1 115 ? -2.252 -4.601 -38.381 1.00 55.16 115 GLU A C 1
ATOM 925 O O . GLU A 1 115 ? -2.570 -4.509 -39.560 1.00 55.16 115 GLU A O 1
ATOM 930 N N . LYS A 1 116 ? -2.745 -5.562 -37.591 1.00 53.00 116 LYS A N 1
ATOM 931 C CA . LYS A 1 116 ? -3.724 -6.571 -38.043 1.00 53.00 116 LYS A CA 1
ATOM 932 C C . LYS A 1 116 ? -5.179 -6.099 -37.979 1.00 53.00 116 LYS A C 1
ATOM 934 O O . LYS A 1 116 ? -6.057 -6.801 -38.472 1.00 53.00 116 LYS A O 1
ATOM 939 N N . VAL A 1 117 ? -5.438 -4.965 -37.326 1.00 54.78 117 VAL A N 1
ATOM 940 C CA . VAL A 1 117 ? -6.784 -4.392 -37.142 1.00 54.78 117 VAL A CA 1
ATOM 941 C C . VAL A 1 117 ? -7.064 -3.256 -38.146 1.00 54.78 117 VAL A C 1
ATOM 943 O O . VAL A 1 117 ? -8.194 -2.776 -38.225 1.00 54.78 117 VAL A O 1
ATOM 946 N N . LYS A 1 118 ? -6.070 -2.852 -38.948 1.00 44.84 118 LYS A N 1
ATOM 947 C CA . LYS A 1 118 ? -6.239 -1.977 -40.121 1.00 44.84 118 LYS A CA 1
ATOM 948 C C . LYS A 1 118 ? -6.345 -2.786 -41.407 1.00 44.84 118 LYS A C 1
ATOM 950 O O . LYS A 1 118 ? -7.075 -2.310 -42.302 1.00 44.84 118 LYS A O 1
#

Mean predicted aligned error: 16.42 Å

Radius of gyration: 26.64 Å; Cα contacts (8 Å, |Δi|>4): 35; chains: 1; bounding box: 50×42×67 Å